Protein AF-A0A7V9NCU9-F1 (afdb_monomer_lite)

Sequence (163 aa):
MKSGAILLTGTQPPVLFGVAPLFFAAGVIGLRERLSKRGGVLGLAGLLLAILGAVATVGSLITTGGGTETTSEEDFSPLIFVGFFATLIALLLVGLPIWRGEALRPNWHMLPVGLTISFIPLMIAGGLLESIHERLLEIPLLILGVGWVLLGYAIAERETGLP

Secondary structure (DSSP, 8-state):
-HHHHHHHH----SSHHHHHHHHHHHHHHHHHHHH-TT-HHHHHHHHHHHHHHHHHHHHHHHHHHSS-----TT---HHHHHHHHHHHHHHHHHHHHHHHTT-S-TTTTTHHHHHHHHHHHHHHHHHHHHTT-GGGGHHHHHHHHHHHHHHHHHHHHHHHT--

Structure (mmCIF, N/CA/C/O backbone):
data_AF-A0A7V9NCU9-F1
#
_entry.id   AF-A0A7V9NCU9-F1
#
loop_
_atom_site.group_PDB
_atom_site.id
_atom_site.type_symbol
_atom_site.label_atom_id
_atom_site.label_alt_id
_atom_site.label_comp_id
_atom_site.label_asym_id
_atom_site.label_entity_id
_atom_site.label_seq_id
_atom_site.pdbx_PDB_ins_code
_atom_site.Cartn_x
_atom_site.Cartn_y
_atom_site.Cartn_z
_atom_site.occupancy
_atom_site.B_iso_or_equiv
_atom_site.auth_seq_id
_atom_site.auth_comp_id
_atom_site.auth_asym_id
_atom_site.auth_atom_id
_atom_site.pdbx_PDB_model_num
ATOM 1 N N . MET A 1 1 ? -4.612 -5.074 -14.914 1.00 59.78 1 MET A N 1
ATOM 2 C CA . MET A 1 1 ? -3.299 -5.508 -14.385 1.00 59.78 1 MET A CA 1
ATOM 3 C C . MET A 1 1 ? -2.258 -5.402 -15.487 1.00 59.78 1 MET A C 1
ATOM 5 O O . MET A 1 1 ? -2.310 -6.194 -16.419 1.00 59.78 1 MET A O 1
ATOM 9 N N . LYS A 1 2 ? -1.355 -4.416 -15.410 1.00 63.75 2 LYS A N 1
ATOM 10 C CA . LYS A 1 2 ? -0.289 -4.201 -16.408 1.00 63.75 2 LYS A CA 1
ATOM 11 C C . LYS A 1 2 ? 0.636 -5.416 -16.533 1.00 63.75 2 LYS A C 1
ATOM 13 O O . LYS A 1 2 ? 0.876 -5.866 -17.643 1.00 63.75 2 LYS A O 1
ATOM 18 N N . SER A 1 3 ? 1.052 -5.993 -15.409 1.00 58.56 3 SER A N 1
ATOM 19 C CA . SER A 1 3 ? 1.930 -7.167 -15.365 1.00 58.56 3 SER A CA 1
ATOM 20 C C . 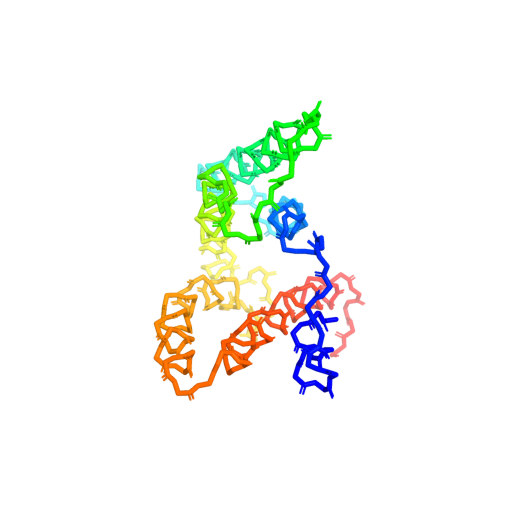SER A 1 3 ? 1.381 -8.369 -16.131 1.00 58.56 3 SER A C 1
ATOM 22 O O . SER A 1 3 ? 2.111 -9.024 -16.862 1.00 58.56 3 SER A O 1
ATOM 24 N N . GLY A 1 4 ? 0.064 -8.601 -16.078 1.00 62.00 4 GLY A N 1
ATOM 25 C CA . GLY A 1 4 ? -0.583 -9.636 -16.892 1.00 62.00 4 GLY A CA 1
ATOM 26 C C . GLY A 1 4 ? -0.508 -9.340 -18.392 1.00 62.00 4 GLY A C 1
ATOM 27 O O . GLY A 1 4 ? -0.243 -10.238 -19.182 1.00 62.00 4 GLY A O 1
ATOM 28 N N . ALA A 1 5 ? -0.675 -8.076 -18.792 1.00 61.44 5 ALA A N 1
ATOM 29 C CA . ALA A 1 5 ? -0.522 -7.681 -20.189 1.00 61.44 5 ALA A CA 1
ATOM 30 C C . ALA A 1 5 ? 0.928 -7.842 -20.666 1.00 61.44 5 ALA A C 1
ATOM 32 O O . ALA A 1 5 ? 1.132 -8.328 -21.770 1.00 61.44 5 ALA A O 1
ATOM 33 N N . ILE A 1 6 ? 1.929 -7.517 -19.846 1.00 65.69 6 ILE A N 1
ATOM 34 C CA . ILE A 1 6 ? 3.349 -7.683 -20.199 1.00 65.69 6 ILE A CA 1
ATOM 35 C C . ILE A 1 6 ? 3.717 -9.164 -20.313 1.00 65.69 6 ILE A C 1
ATOM 37 O O . ILE A 1 6 ? 4.362 -9.557 -21.282 1.00 65.69 6 ILE A O 1
ATOM 41 N N . LEU A 1 7 ? 3.244 -10.001 -19.387 1.00 69.31 7 LEU A N 1
ATOM 42 C CA . LEU A 1 7 ? 3.444 -11.450 -19.455 1.00 69.31 7 LEU A CA 1
ATOM 43 C C . LEU A 1 7 ? 2.849 -12.051 -20.739 1.00 69.31 7 LEU A C 1
ATOM 45 O O . LEU A 1 7 ? 3.464 -12.927 -21.342 1.00 69.31 7 LEU A O 1
ATOM 49 N N . LEU A 1 8 ? 1.684 -11.559 -21.176 1.00 70.69 8 LEU A N 1
ATOM 50 C CA . LEU A 1 8 ? 0.974 -12.069 -22.355 1.00 70.69 8 LEU A CA 1
ATOM 51 C C . LEU A 1 8 ? 1.477 -11.492 -23.685 1.00 70.69 8 LEU A C 1
ATOM 53 O O . LEU A 1 8 ? 1.551 -12.211 -24.676 1.00 70.69 8 LEU A O 1
ATOM 57 N N . THR A 1 9 ? 1.786 -10.197 -23.729 1.00 72.12 9 THR A N 1
ATOM 58 C CA . THR A 1 9 ? 2.069 -9.462 -24.978 1.00 72.12 9 THR A CA 1
ATOM 59 C C . THR A 1 9 ? 3.547 -9.157 -25.167 1.00 72.12 9 THR A C 1
ATOM 61 O O . THR A 1 9 ? 3.992 -8.942 -26.290 1.00 72.12 9 THR A O 1
ATOM 64 N N . GLY A 1 10 ? 4.324 -9.131 -24.083 1.00 63.75 10 GLY A N 1
ATOM 65 C CA . GLY A 1 10 ? 5.726 -8.742 -24.118 1.00 63.75 10 GLY A CA 1
ATOM 66 C C . GLY A 1 10 ? 5.998 -7.257 -24.292 1.00 63.75 10 GLY A C 1
ATOM 67 O O . GLY A 1 10 ? 7.160 -6.869 -24.293 1.00 63.75 10 GLY A O 1
ATOM 68 N N . THR A 1 11 ? 4.960 -6.439 -24.451 1.00 69.62 11 THR A N 1
ATOM 69 C CA . THR A 1 11 ? 5.088 -4.992 -24.628 1.00 69.62 11 THR A CA 1
ATOM 70 C C . THR A 1 11 ? 4.874 -4.279 -23.303 1.00 69.62 11 THR A C 1
ATOM 72 O O . THR A 1 11 ? 3.883 -4.546 -22.620 1.00 69.62 11 THR A O 1
ATOM 75 N N . GLN A 1 12 ? 5.775 -3.362 -22.947 1.00 58.88 12 GLN A N 1
ATOM 76 C CA . GLN A 1 12 ? 5.719 -2.598 -21.705 1.00 58.88 12 GLN A CA 1
ATOM 77 C C . GLN A 1 12 ? 4.942 -1.287 -21.930 1.00 58.88 12 GLN A C 1
ATOM 79 O O . GLN A 1 12 ? 5.429 -0.395 -22.615 1.00 58.88 12 GLN A O 1
ATOM 84 N N . PRO A 1 13 ? 3.713 -1.122 -21.400 1.00 58.19 13 PRO A N 1
ATOM 85 C CA . PRO A 1 13 ? 2.984 0.128 -21.586 1.00 58.19 13 PRO A CA 1
ATOM 86 C C . PRO A 1 13 ? 3.645 1.269 -20.785 1.00 58.19 13 PRO A C 1
ATOM 88 O O . PRO A 1 13 ? 3.849 1.108 -19.573 1.00 58.19 13 PRO A O 1
ATOM 91 N N . PRO A 1 14 ? 3.920 2.430 -21.404 1.00 54.94 14 PRO A N 1
ATOM 92 C CA . PRO A 1 14 ? 4.948 3.362 -20.924 1.00 54.94 14 PRO A CA 1
ATOM 93 C C . PR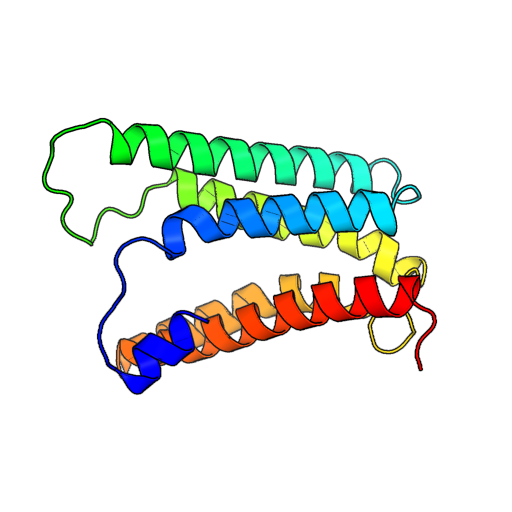O A 1 14 ? 4.639 4.138 -19.628 1.00 54.94 14 PRO A C 1
ATOM 95 O O . PRO A 1 14 ? 5.545 4.720 -19.054 1.00 54.94 14 PRO A O 1
ATOM 98 N N . VAL A 1 15 ? 3.404 4.150 -19.098 1.00 56.91 15 VAL A N 1
ATOM 99 C CA . VAL A 1 15 ? 3.025 5.195 -18.103 1.00 56.91 15 VAL A CA 1
ATOM 100 C C . VAL A 1 15 ? 2.458 4.675 -16.771 1.00 56.91 15 VAL A C 1
ATOM 102 O O . VAL A 1 15 ? 2.442 5.378 -15.765 1.00 56.91 15 VAL A O 1
ATOM 105 N N . LEU A 1 16 ? 2.010 3.420 -16.696 1.00 58.16 16 LEU A N 1
ATOM 106 C CA . LEU A 1 16 ? 1.199 2.976 -15.547 1.00 58.16 16 LEU A CA 1
ATOM 107 C C . LEU A 1 16 ? 1.976 2.780 -14.227 1.00 58.16 16 LEU A C 1
ATOM 109 O O . LEU A 1 16 ? 1.343 2.759 -13.175 1.00 58.16 16 LEU A O 1
ATOM 113 N N . PHE A 1 17 ? 3.310 2.643 -14.246 1.00 64.19 17 PHE A N 1
ATOM 114 C CA . PHE A 1 17 ? 4.084 2.478 -13.000 1.00 64.19 17 PHE A CA 1
ATOM 115 C C . PHE A 1 17 ? 4.232 3.788 -12.221 1.00 64.19 17 PHE A C 1
ATOM 117 O O . PHE A 1 17 ? 4.137 3.768 -10.997 1.00 64.19 17 PHE A O 1
ATOM 124 N N . GLY A 1 18 ? 4.379 4.922 -12.913 1.00 68.00 18 GLY A N 1
ATOM 125 C CA . GLY A 1 18 ? 4.580 6.222 -12.264 1.00 68.00 18 GLY A CA 1
ATOM 126 C C . GLY A 1 18 ? 3.374 6.694 -11.449 1.00 68.00 18 GLY A C 1
ATOM 127 O O . GLY A 1 18 ? 3.536 7.383 -10.450 1.00 68.00 18 GLY A O 1
ATOM 128 N N . VAL A 1 19 ? 2.161 6.280 -11.825 1.00 77.88 19 VAL A N 1
ATOM 129 C CA . VAL A 1 19 ? 0.920 6.674 -11.133 1.00 77.88 19 VAL A CA 1
ATOM 130 C C . VAL A 1 19 ? 0.452 5.665 -10.082 1.00 77.88 19 VAL A C 1
ATOM 132 O O . VAL A 1 19 ? -0.415 5.986 -9.276 1.00 77.88 19 VAL A O 1
ATOM 135 N N . ALA A 1 20 ? 1.004 4.449 -10.045 1.00 80.56 20 ALA A N 1
ATOM 136 C CA . ALA A 1 20 ? 0.571 3.418 -9.098 1.00 80.56 20 ALA A CA 1
ATOM 137 C C . ALA A 1 20 ? 0.668 3.850 -7.615 1.00 80.56 20 ALA A C 1
ATOM 139 O O . ALA A 1 20 ? -0.301 3.625 -6.882 1.00 80.56 20 ALA A O 1
ATOM 140 N N . PRO A 1 21 ? 1.742 4.533 -7.158 1.00 83.38 21 PRO A N 1
ATOM 141 C CA . PRO A 1 21 ? 1.839 4.976 -5.767 1.00 83.38 21 PRO A CA 1
ATOM 142 C C . PRO A 1 21 ? 0.723 5.944 -5.352 1.00 83.38 21 PRO A C 1
ATOM 144 O O . PRO A 1 21 ? 0.279 5.899 -4.209 1.00 83.38 21 PRO A O 1
ATOM 147 N N . LEU A 1 22 ? 0.210 6.766 -6.277 1.00 85.44 22 LEU A N 1
ATOM 148 C CA . LEU A 1 22 ? -0.928 7.660 -6.026 1.00 85.44 22 LEU A CA 1
ATOM 149 C C . LEU A 1 22 ? -2.194 6.874 -5.673 1.00 85.44 22 LEU A C 1
ATOM 151 O O . LEU A 1 22 ? -2.875 7.191 -4.697 1.00 85.44 22 LEU A O 1
ATOM 155 N N . PHE A 1 23 ? -2.493 5.825 -6.442 1.00 86.31 23 PHE A N 1
ATOM 156 C CA . PHE A 1 23 ? -3.649 4.967 -6.182 1.00 86.31 23 PHE A CA 1
ATOM 157 C C . PHE A 1 23 ? -3.483 4.162 -4.893 1.00 86.31 23 PHE A C 1
ATOM 159 O O . PHE A 1 23 ? -4.436 4.036 -4.126 1.00 86.31 23 PHE A O 1
ATOM 166 N N . PHE A 1 24 ? -2.277 3.664 -4.615 1.00 86.75 24 PHE A N 1
ATOM 167 C CA . PHE A 1 24 ? -1.989 2.981 -3.356 1.00 86.75 24 PHE A CA 1
ATOM 168 C C . PHE A 1 24 ? -2.147 3.923 -2.156 1.00 86.75 24 PHE A C 1
ATOM 170 O O . PHE A 1 24 ? -2.800 3.557 -1.179 1.00 86.75 24 PHE A O 1
ATOM 177 N N . ALA A 1 25 ? -1.643 5.156 -2.244 1.00 88.06 25 ALA A N 1
ATOM 178 C CA . ALA A 1 25 ? -1.802 6.167 -1.204 1.00 88.06 25 ALA A CA 1
ATOM 179 C C . ALA A 1 25 ? -3.282 6.489 -0.961 1.00 88.06 25 ALA A C 1
ATOM 181 O O . ALA A 1 25 ? -3.737 6.467 0.184 1.00 88.06 25 ALA A O 1
ATOM 182 N N . ALA A 1 26 ? -4.061 6.699 -2.026 1.00 88.62 26 ALA A N 1
ATOM 183 C CA . ALA A 1 26 ? -5.507 6.893 -1.931 1.00 88.62 26 ALA A CA 1
ATOM 184 C C . ALA A 1 26 ? -6.209 5.691 -1.272 1.00 88.62 26 ALA A C 1
ATOM 186 O O . ALA A 1 26 ? -7.071 5.872 -0.408 1.00 88.62 26 ALA A O 1
ATOM 187 N N . GLY A 1 27 ? -5.796 4.467 -1.616 1.00 86.00 27 GLY A N 1
ATOM 188 C CA . GLY A 1 27 ? -6.274 3.236 -0.991 1.00 86.00 27 GLY A CA 1
ATOM 189 C C . GLY A 1 27 ? -6.008 3.192 0.516 1.00 86.00 27 GLY A C 1
ATOM 190 O O . GLY A 1 27 ? -6.916 2.887 1.287 1.00 86.00 27 GLY A O 1
ATOM 191 N N . VAL A 1 28 ? -4.802 3.562 0.960 1.00 88.00 28 VAL A N 1
ATOM 192 C CA . VAL A 1 28 ? -4.438 3.617 2.390 1.00 88.00 28 VAL A CA 1
ATOM 193 C C . VAL A 1 28 ? -5.229 4.693 3.141 1.00 88.00 28 VAL A C 1
ATOM 195 O O . VAL A 1 28 ? -5.690 4.452 4.261 1.00 88.00 28 VAL A O 1
ATOM 198 N N . ILE A 1 29 ? -5.437 5.862 2.529 1.00 88.69 29 ILE A N 1
ATOM 199 C CA . ILE A 1 29 ? -6.273 6.932 3.096 1.00 88.69 29 ILE A CA 1
ATOM 200 C C . ILE A 1 29 ? -7.709 6.424 3.291 1.00 88.69 29 ILE A C 1
ATOM 202 O O . ILE A 1 29 ? -8.266 6.542 4.386 1.00 88.69 29 ILE A O 1
ATOM 206 N N . GLY A 1 30 ? -8.287 5.795 2.262 1.00 85.75 30 GLY A N 1
ATOM 207 C CA . GLY A 1 30 ? -9.625 5.203 2.327 1.00 85.75 30 GLY A CA 1
ATOM 208 C C . GLY A 1 30 ? -9.733 4.099 3.381 1.00 85.75 30 GLY A C 1
ATOM 209 O O . GLY A 1 30 ? -10.689 4.075 4.158 1.00 85.75 30 GLY A O 1
ATOM 210 N N . LEU A 1 31 ? -8.721 3.231 3.468 1.00 85.81 31 LEU A N 1
ATOM 211 C CA . LEU A 1 31 ? -8.621 2.171 4.471 1.00 85.81 31 LEU A CA 1
ATOM 212 C C . LEU A 1 31 ? -8.668 2.741 5.897 1.00 85.81 31 LEU A C 1
ATOM 214 O O . LEU A 1 31 ? -9.419 2.248 6.742 1.00 85.81 31 LEU A O 1
ATOM 218 N N . ARG A 1 32 ? -7.908 3.809 6.168 1.00 86.38 32 ARG A N 1
ATOM 219 C CA . ARG A 1 32 ? -7.909 4.476 7.476 1.00 86.38 32 ARG A CA 1
ATOM 220 C C . ARG A 1 32 ? -9.278 5.053 7.814 1.00 86.38 32 ARG A C 1
ATOM 222 O O . ARG A 1 32 ? -9.774 4.809 8.914 1.00 86.38 32 ARG A O 1
ATOM 229 N N . GLU A 1 33 ? -9.871 5.810 6.893 1.00 84.94 33 GLU A N 1
ATOM 230 C CA . GLU A 1 33 ? -11.164 6.462 7.123 1.00 84.94 33 GLU A CA 1
ATOM 231 C C . GLU A 1 33 ? -12.285 5.451 7.375 1.00 84.94 33 GLU A C 1
ATOM 233 O O . GLU A 1 33 ? -13.154 5.695 8.213 1.00 84.94 33 GLU A O 1
ATOM 238 N N . ARG A 1 34 ? -12.246 4.295 6.706 1.00 81.19 34 ARG A N 1
ATOM 239 C CA . ARG A 1 34 ? -13.296 3.274 6.809 1.00 81.19 34 ARG A CA 1
ATOM 240 C C . ARG A 1 34 ? -13.117 2.330 7.996 1.00 81.19 34 ARG A C 1
ATOM 242 O O . ARG A 1 34 ? -14.106 1.932 8.612 1.00 81.19 34 ARG A O 1
ATOM 249 N N . LEU A 1 35 ? -11.878 1.954 8.325 1.00 73.31 35 LEU A N 1
ATOM 250 C CA . LEU A 1 35 ? -11.612 0.837 9.243 1.00 73.31 35 LEU A CA 1
ATOM 251 C C . LEU A 1 35 ? -10.823 1.211 10.497 1.00 73.31 35 LEU A C 1
ATOM 253 O O . LEU A 1 35 ? -10.879 0.487 11.487 1.00 73.31 35 LEU A O 1
ATOM 257 N N . SER A 1 36 ? -10.082 2.320 10.477 1.00 65.31 36 SER A N 1
ATOM 258 C CA . SER A 1 36 ? -9.015 2.569 11.454 1.00 65.31 36 SER A CA 1
ATOM 259 C C . SER A 1 36 ? -9.042 3.977 12.053 1.00 65.31 36 SER A C 1
ATOM 261 O O . SER A 1 36 ? -8.018 4.486 12.508 1.00 65.31 36 SER A O 1
ATOM 263 N N . LYS A 1 37 ? -10.220 4.614 12.176 1.00 67.19 37 LYS A N 1
ATOM 264 C CA . LYS A 1 37 ? -10.345 5.857 12.977 1.00 67.19 37 LYS A CA 1
ATOM 265 C C . LYS A 1 37 ? -9.893 5.668 14.435 1.00 67.19 37 LYS A C 1
ATOM 267 O O . LYS A 1 37 ? -9.534 6.631 15.101 1.00 67.19 37 LYS A O 1
ATOM 272 N N . ARG A 1 38 ? -9.856 4.416 14.910 1.00 66.19 38 ARG A N 1
ATOM 273 C CA . ARG A 1 38 ? -9.368 4.002 16.237 1.00 66.19 38 ARG A CA 1
ATOM 274 C C . ARG A 1 38 ? -7.845 3.817 16.324 1.00 66.19 38 ARG A C 1
ATOM 276 O O . ARG A 1 38 ? -7.342 3.557 17.409 1.00 66.19 38 ARG A O 1
ATOM 283 N N . GLY A 1 39 ? -7.100 3.966 15.225 1.00 67.12 39 GLY A N 1
ATOM 284 C CA . GLY A 1 39 ? -5.650 3.736 15.175 1.00 67.12 39 GLY A CA 1
ATOM 285 C C . GLY A 1 39 ? -4.781 4.771 15.902 1.00 67.12 39 GLY A C 1
ATOM 286 O O . GLY A 1 39 ? -3.557 4.637 15.898 1.00 67.12 39 GLY A O 1
ATOM 287 N N . GLY A 1 40 ? -5.379 5.805 16.506 1.00 82.50 40 GLY A N 1
ATOM 288 C CA . GLY A 1 40 ? -4.672 6.825 17.283 1.00 82.50 40 GLY A CA 1
ATOM 289 C C . GLY A 1 40 ? -3.507 7.460 16.516 1.00 82.50 40 GLY A C 1
ATOM 290 O O . GLY A 1 40 ? -3.633 7.810 15.340 1.00 82.50 40 GLY A O 1
ATOM 291 N N . VAL A 1 41 ? -2.355 7.577 17.182 1.00 88.06 41 VAL A N 1
ATOM 292 C CA . VAL A 1 41 ? -1.133 8.181 16.621 1.00 88.06 41 VAL A CA 1
ATOM 293 C C . VAL A 1 41 ? -0.590 7.391 15.424 1.00 88.06 41 VAL A C 1
ATOM 295 O O . VAL A 1 41 ? -0.171 7.998 14.444 1.00 88.06 41 VAL A O 1
ATOM 298 N N . LEU A 1 42 ? -0.654 6.053 15.453 1.00 86.94 42 LEU A N 1
ATOM 299 C CA . LEU A 1 42 ? -0.191 5.192 14.351 1.00 86.94 42 LEU A CA 1
ATOM 300 C C . LEU A 1 42 ? -1.007 5.429 13.077 1.00 86.94 42 LEU A C 1
ATOM 302 O O . LEU A 1 42 ? -0.446 5.626 12.001 1.00 86.94 42 LEU A O 1
ATOM 306 N N . GLY A 1 43 ? -2.335 5.489 13.210 1.00 85.38 43 GLY A N 1
ATOM 307 C CA . GLY A 1 43 ? -3.221 5.799 12.090 1.00 85.38 43 GLY A CA 1
ATOM 308 C C . GLY A 1 43 ? -3.003 7.211 11.538 1.00 85.38 43 GLY A C 1
ATOM 309 O O . GLY A 1 43 ? -3.121 7.420 10.334 1.00 85.38 43 GLY A O 1
ATOM 310 N N . LEU A 1 44 ? -2.678 8.192 12.388 1.00 89.44 44 LEU A N 1
ATOM 311 C CA . LEU A 1 44 ? -2.343 9.550 11.946 1.00 89.44 44 LEU A CA 1
ATOM 312 C C . LEU A 1 44 ? -0.999 9.592 11.202 1.00 89.44 44 LEU A C 1
ATOM 314 O O . LEU A 1 44 ? -0.924 10.168 10.122 1.00 89.44 44 LEU A O 1
ATOM 318 N N . ALA A 1 45 ? 0.037 8.950 11.742 1.00 91.75 45 ALA A N 1
ATOM 319 C CA . ALA A 1 45 ? 1.345 8.859 11.097 1.00 91.75 45 ALA A CA 1
ATOM 320 C C . ALA A 1 45 ? 1.245 8.171 9.727 1.00 91.75 45 ALA A C 1
ATOM 322 O O . ALA A 1 45 ? 1.796 8.665 8.745 1.00 91.75 45 ALA A O 1
ATOM 323 N N . GLY A 1 46 ? 0.466 7.088 9.635 1.00 90.12 46 GLY A N 1
ATOM 324 C CA . GLY A 1 46 ? 0.187 6.429 8.363 1.00 90.12 46 GLY A CA 1
ATOM 325 C C . GLY A 1 46 ? -0.539 7.334 7.364 1.00 90.12 46 GLY A C 1
ATOM 326 O O . GLY A 1 46 ? -0.166 7.364 6.197 1.00 90.12 46 GLY A O 1
ATOM 327 N N . LEU A 1 47 ? -1.511 8.143 7.806 1.00 91.62 47 LEU A N 1
ATOM 328 C CA . LEU A 1 47 ? -2.166 9.125 6.932 1.00 91.62 47 LEU A CA 1
ATOM 329 C C . LEU A 1 47 ? -1.171 10.136 6.357 1.00 91.62 47 LEU A C 1
ATOM 331 O O . LEU A 1 47 ? -1.170 10.382 5.154 1.00 91.62 47 LEU A O 1
ATOM 335 N N . LEU A 1 48 ? -0.337 10.721 7.219 1.00 93.75 48 LEU A N 1
ATOM 336 C CA . LEU A 1 48 ? 0.647 11.722 6.810 1.00 93.75 48 LEU A CA 1
ATOM 337 C C . LEU A 1 48 ? 1.643 11.139 5.806 1.00 93.75 48 LEU A C 1
ATOM 339 O O . LEU A 1 48 ? 1.964 11.797 4.821 1.00 93.75 48 LEU A O 1
ATOM 343 N N . LEU A 1 49 ? 2.074 9.893 6.009 1.00 93.31 49 LEU A N 1
ATOM 344 C CA . LEU A 1 49 ? 2.947 9.197 5.066 1.00 93.31 49 LEU A CA 1
ATOM 345 C C . LEU A 1 49 ? 2.254 8.872 3.740 1.00 93.31 49 LEU A C 1
ATOM 347 O O . LEU A 1 49 ? 2.883 9.010 2.697 1.00 93.31 49 LEU A O 1
ATOM 351 N N . ALA A 1 50 ? 0.971 8.503 3.743 1.00 91.44 50 ALA A N 1
ATOM 352 C CA . ALA A 1 50 ? 0.223 8.310 2.501 1.00 91.44 50 ALA A CA 1
ATOM 353 C C . ALA A 1 50 ? 0.108 9.626 1.712 1.00 91.44 50 ALA A C 1
ATOM 355 O O . ALA A 1 50 ? 0.338 9.644 0.505 1.00 91.44 50 ALA A O 1
ATOM 356 N N . ILE A 1 51 ? -0.176 10.744 2.392 1.00 92.56 51 ILE A N 1
ATOM 357 C CA . ILE A 1 51 ? -0.208 12.077 1.770 1.00 92.56 51 ILE A CA 1
ATOM 358 C C . ILE A 1 51 ? 1.173 12.443 1.224 1.00 92.56 51 ILE A C 1
ATOM 360 O O . ILE A 1 51 ? 1.280 12.857 0.073 1.00 92.56 51 ILE A O 1
ATOM 364 N N . LEU A 1 52 ? 2.232 12.255 2.014 1.00 92.69 52 LEU A N 1
ATOM 365 C CA . LEU A 1 52 ? 3.605 12.502 1.580 1.00 92.69 52 LEU A CA 1
ATOM 366 C C . LEU A 1 52 ? 3.952 11.667 0.345 1.00 92.69 52 LEU A C 1
ATOM 368 O O . LEU A 1 52 ? 4.535 12.189 -0.602 1.00 92.69 52 LEU A O 1
ATOM 372 N N . GLY A 1 53 ? 3.553 10.394 0.329 1.00 89.50 53 GLY A N 1
ATOM 373 C CA . GLY A 1 53 ? 3.781 9.508 -0.802 1.00 89.50 53 GLY A CA 1
ATOM 374 C C . GLY A 1 53 ? 3.052 9.974 -2.063 1.00 89.50 53 GLY A C 1
ATOM 375 O O . GLY A 1 53 ? 3.648 10.014 -3.141 1.00 89.50 53 GLY A O 1
ATOM 376 N N . ALA A 1 54 ? 1.801 10.420 -1.928 1.00 89.69 54 ALA A N 1
ATOM 377 C CA . ALA A 1 54 ? 1.048 11.012 -3.028 1.00 89.69 54 ALA A CA 1
ATOM 378 C C . ALA A 1 54 ? 1.709 12.303 -3.546 1.00 89.69 54 ALA A C 1
ATOM 380 O O . ALA A 1 54 ? 1.891 12.447 -4.752 1.00 89.69 54 ALA A O 1
ATOM 381 N N . VAL A 1 55 ? 2.128 13.206 -2.652 1.00 91.19 55 VAL A N 1
ATOM 382 C CA . VAL A 1 55 ? 2.805 14.466 -3.011 1.00 91.19 55 VAL A CA 1
ATOM 383 C C . VAL A 1 55 ? 4.132 14.201 -3.719 1.00 91.19 55 VAL A C 1
ATOM 385 O O . VAL A 1 55 ? 4.389 14.810 -4.753 1.00 91.19 55 VAL A O 1
ATOM 388 N N . ALA A 1 56 ? 4.951 13.272 -3.219 1.00 87.50 56 ALA A N 1
ATOM 389 C CA . ALA A 1 56 ? 6.207 12.886 -3.861 1.00 87.50 56 ALA A CA 1
ATOM 390 C C . ALA A 1 56 ? 5.971 12.338 -5.277 1.00 87.50 56 ALA A C 1
ATOM 392 O O . ALA A 1 56 ? 6.671 12.708 -6.217 1.00 87.50 56 ALA A O 1
ATOM 393 N N . THR A 1 57 ? 4.932 11.519 -5.444 1.00 85.12 57 THR A N 1
ATOM 394 C CA . THR A 1 57 ? 4.561 10.943 -6.743 1.00 85.12 57 THR A CA 1
ATOM 395 C C . THR A 1 57 ? 4.090 12.015 -7.725 1.00 85.12 57 THR A C 1
ATOM 397 O O . THR A 1 57 ? 4.556 12.055 -8.859 1.00 85.12 57 THR A O 1
ATOM 400 N N . VAL A 1 58 ? 3.220 12.934 -7.292 1.00 86.75 58 VAL A N 1
ATOM 401 C CA . VAL A 1 58 ? 2.780 14.074 -8.116 1.00 86.75 58 VAL A CA 1
ATOM 402 C C . VAL A 1 58 ? 3.959 14.975 -8.473 1.00 86.75 58 VAL A C 1
ATOM 404 O O . VAL A 1 58 ? 4.102 15.355 -9.630 1.00 86.75 58 VAL A O 1
ATOM 407 N N . GLY A 1 59 ? 4.828 15.276 -7.505 1.00 84.44 59 GLY A N 1
ATOM 408 C CA . GLY A 1 59 ? 6.046 16.048 -7.731 1.00 84.44 59 GLY A CA 1
ATOM 409 C C . GLY A 1 59 ? 6.926 15.404 -8.798 1.00 84.44 59 GLY A C 1
ATOM 410 O O . GLY A 1 59 ? 7.331 16.084 -9.736 1.00 84.44 59 GLY A O 1
ATOM 411 N N . SER A 1 60 ? 7.124 14.084 -8.722 1.00 83.25 60 SER A N 1
ATOM 412 C CA . SER A 1 60 ? 7.847 13.331 -9.747 1.00 83.25 60 SER A CA 1
ATOM 413 C C . SER A 1 60 ? 7.215 13.499 -11.130 1.00 83.25 60 SER A C 1
ATOM 415 O O . SER A 1 60 ? 7.913 13.899 -12.060 1.00 83.25 60 SER A O 1
ATOM 417 N N . LEU A 1 61 ? 5.898 13.291 -11.255 1.00 80.25 61 LEU A N 1
ATOM 418 C CA . LEU A 1 61 ? 5.166 13.420 -12.523 1.00 80.25 61 LEU A CA 1
ATOM 419 C C . LEU A 1 61 ? 5.250 14.832 -13.116 1.00 80.25 61 LEU A C 1
ATOM 421 O O . LEU A 1 61 ? 5.353 14.977 -14.328 1.00 80.25 61 LEU A O 1
ATOM 425 N N . ILE A 1 62 ? 5.237 15.874 -12.282 1.00 81.94 62 ILE A N 1
ATOM 426 C CA . ILE A 1 62 ? 5.400 17.263 -12.736 1.00 81.94 62 ILE A CA 1
ATOM 427 C C . ILE A 1 62 ? 6.829 17.492 -13.240 1.00 81.94 62 ILE A C 1
ATOM 429 O O . ILE A 1 62 ? 7.019 18.077 -14.304 1.00 81.94 62 ILE A O 1
ATOM 433 N N . THR A 1 63 ? 7.834 17.010 -12.502 1.00 75.38 63 THR A N 1
ATOM 434 C CA . THR A 1 63 ? 9.249 17.195 -12.869 1.00 75.38 63 THR A CA 1
ATOM 435 C C . THR A 1 63 ? 9.669 16.395 -14.100 1.00 75.38 63 THR A C 1
ATOM 437 O O . THR A 1 63 ? 10.503 16.868 -14.861 1.00 75.38 63 THR A O 1
ATOM 440 N N . THR A 1 64 ? 9.077 15.218 -14.323 1.00 69.12 64 THR A N 1
ATOM 441 C CA . THR A 1 64 ? 9.376 14.351 -15.478 1.00 69.12 64 THR A CA 1
ATOM 442 C C . THR A 1 64 ? 8.450 14.596 -16.670 1.00 69.12 64 THR A C 1
ATOM 444 O O . THR A 1 64 ? 8.851 14.365 -17.802 1.00 69.12 64 THR A O 1
ATOM 447 N N . GLY A 1 65 ? 7.228 15.095 -16.453 1.00 57.88 65 GLY A N 1
ATOM 448 C CA . GLY A 1 65 ? 6.259 15.390 -17.516 1.00 57.88 65 GLY A CA 1
ATOM 449 C C . GLY A 1 65 ? 6.298 16.825 -18.059 1.00 57.88 65 GLY A C 1
ATOM 450 O O . GLY A 1 65 ? 5.669 17.098 -19.078 1.00 57.88 65 GLY A O 1
ATOM 451 N N . GLY A 1 66 ? 6.997 17.751 -17.390 1.00 48.03 66 GLY A N 1
ATOM 452 C CA . GLY A 1 66 ? 7.041 19.176 -17.749 1.00 48.03 66 GLY A CA 1
ATOM 453 C C . GLY A 1 66 ? 8.227 19.618 -18.616 1.00 48.03 66 GLY A C 1
ATOM 454 O O . GLY A 1 66 ? 8.254 20.772 -19.037 1.00 48.03 66 GLY A O 1
ATOM 455 N N . GLY A 1 67 ? 9.203 18.743 -18.876 1.00 43.25 67 GLY A N 1
ATOM 456 C CA . GLY A 1 67 ? 10.449 19.080 -19.568 1.00 43.25 67 GLY A CA 1
ATOM 457 C C . GLY A 1 67 ? 10.658 18.246 -20.826 1.00 43.25 67 GLY A C 1
ATOM 458 O O . GLY A 1 67 ? 10.659 17.023 -20.780 1.00 43.25 67 GLY A O 1
ATOM 459 N N . THR A 1 68 ? 10.843 18.931 -21.949 1.00 45.12 68 THR A N 1
ATOM 460 C CA . THR A 1 68 ? 11.281 18.430 -23.256 1.00 45.12 68 THR A CA 1
ATOM 461 C C . THR A 1 68 ? 12.687 17.829 -23.211 1.00 45.12 68 THR A C 1
ATOM 463 O O . THR A 1 68 ? 13.607 18.378 -23.810 1.00 45.12 68 THR A O 1
ATOM 466 N N . GLU A 1 69 ? 12.871 16.703 -22.537 1.00 43.75 69 GLU A N 1
ATOM 467 C CA . GLU A 1 69 ? 14.040 15.858 -22.747 1.00 43.75 69 GLU A CA 1
ATOM 468 C C . GLU A 1 69 ? 13.576 14.419 -22.909 1.00 43.75 69 GLU A C 1
ATOM 470 O O . GLU A 1 69 ? 12.759 13.907 -22.149 1.00 43.75 69 GLU A O 1
ATOM 475 N N . THR A 1 70 ? 14.055 13.811 -23.988 1.00 42.69 70 THR A N 1
ATOM 476 C CA . THR A 1 70 ? 13.990 12.387 -24.287 1.00 42.69 70 THR A CA 1
ATOM 477 C C . THR A 1 70 ? 14.488 11.606 -23.079 1.00 42.69 70 THR A C 1
ATOM 479 O O . THR A 1 70 ? 15.685 11.368 -22.943 1.00 42.69 70 THR A O 1
ATOM 482 N N . THR A 1 71 ? 13.575 11.242 -22.184 1.00 43.72 71 THR A N 1
ATOM 483 C CA . THR A 1 71 ? 13.856 10.334 -21.087 1.00 43.72 71 THR A CA 1
ATOM 484 C C . THR A 1 71 ? 14.066 8.961 -21.700 1.00 43.72 71 THR A C 1
ATOM 486 O O . THR A 1 71 ? 13.129 8.290 -22.132 1.00 43.72 71 THR A O 1
ATOM 489 N N . SER A 1 72 ? 15.331 8.560 -21.793 1.00 42.53 72 SER A N 1
ATOM 490 C CA . SER A 1 72 ? 15.688 7.149 -21.848 1.00 42.53 72 SER A CA 1
ATOM 491 C C . SER A 1 72 ? 14.858 6.426 -20.783 1.00 42.53 72 SER A C 1
ATOM 493 O O . SER A 1 72 ? 14.743 6.922 -19.661 1.00 42.53 72 SER A O 1
ATOM 495 N N . GLU A 1 73 ? 14.262 5.282 -21.120 1.00 49.53 73 GLU A N 1
ATOM 496 C CA . GLU A 1 73 ? 13.357 4.508 -20.247 1.00 49.53 73 GLU A CA 1
ATOM 497 C C . GLU A 1 73 ? 13.989 4.066 -18.900 1.00 49.53 73 GLU A C 1
ATOM 499 O O . GLU A 1 73 ? 13.328 3.430 -18.081 1.00 49.53 73 GLU A O 1
ATOM 504 N N . GLU A 1 74 ? 15.246 4.434 -18.641 1.00 49.28 74 GLU A N 1
ATOM 505 C CA . GLU A 1 74 ? 16.070 4.041 -17.498 1.00 49.28 74 GLU A CA 1
ATOM 506 C C . GLU A 1 74 ? 16.104 5.060 -16.339 1.00 49.28 74 GLU A C 1
ATOM 508 O O . GLU A 1 74 ? 16.532 4.702 -15.240 1.00 49.28 74 GLU A O 1
ATOM 513 N N . ASP A 1 75 ? 15.614 6.296 -16.508 1.00 52.88 75 ASP A N 1
ATOM 514 C CA . ASP A 1 75 ? 15.654 7.305 -15.433 1.00 52.88 75 ASP A CA 1
ATOM 515 C C . ASP A 1 75 ? 14.497 7.139 -14.432 1.00 52.88 75 ASP A C 1
ATOM 517 O O . ASP A 1 75 ? 13.498 7.868 -14.404 1.00 52.88 75 ASP A O 1
ATOM 521 N N . PHE A 1 76 ? 14.641 6.152 -13.548 1.00 62.56 76 PHE A N 1
ATOM 522 C CA . PHE A 1 76 ? 13.773 5.991 -12.387 1.00 62.56 76 PHE A CA 1
ATOM 523 C C . PHE A 1 76 ? 13.925 7.176 -11.418 1.00 62.56 76 PHE A C 1
ATOM 525 O O . PHE A 1 76 ? 14.926 7.321 -10.718 1.00 62.56 76 PHE A O 1
ATOM 532 N N . SER A 1 77 ? 12.884 8.008 -11.315 1.00 74.06 77 SER A N 1
ATOM 533 C CA . SER A 1 77 ? 12.869 9.162 -10.409 1.00 74.06 77 SER A CA 1
ATOM 534 C C . SER A 1 77 ? 12.953 8.730 -8.931 1.00 74.06 77 SER A C 1
ATOM 536 O O . SER A 1 77 ? 12.068 8.008 -8.454 1.00 74.06 77 SER A O 1
ATOM 538 N N . PRO A 1 78 ? 13.927 9.233 -8.144 1.00 79.50 78 PRO A N 1
ATOM 539 C CA . PRO A 1 78 ? 14.027 8.958 -6.705 1.00 79.50 78 PRO A CA 1
ATOM 540 C C . PRO A 1 78 ? 12.744 9.284 -5.925 1.00 79.50 78 PRO A C 1
ATOM 542 O O . PRO A 1 78 ? 12.415 8.628 -4.937 1.00 79.50 78 PRO A O 1
ATOM 545 N N . LEU A 1 79 ? 11.975 10.271 -6.395 1.00 81.88 79 LEU A N 1
ATOM 546 C CA . LEU A 1 79 ? 10.695 10.664 -5.805 1.00 81.88 79 LEU A CA 1
ATOM 547 C C . LEU A 1 79 ? 9.622 9.572 -5.925 1.00 81.88 79 LEU A C 1
ATOM 549 O O . LEU A 1 79 ? 8.789 9.451 -5.028 1.00 81.88 79 LEU A O 1
ATOM 553 N N . ILE A 1 80 ? 9.658 8.746 -6.977 1.00 80.19 80 ILE A N 1
ATOM 554 C CA . ILE A 1 80 ? 8.749 7.597 -7.123 1.00 80.19 80 ILE A CA 1
ATOM 555 C C . ILE A 1 80 ? 9.061 6.550 -6.054 1.00 80.19 80 ILE A C 1
ATOM 557 O O . ILE A 1 80 ? 8.135 6.040 -5.423 1.00 80.19 80 ILE A O 1
ATOM 561 N N . PHE A 1 81 ? 10.342 6.274 -5.783 1.00 83.19 81 PHE A N 1
ATOM 562 C CA . PHE A 1 81 ? 10.736 5.369 -4.698 1.00 83.19 81 PHE A CA 1
ATOM 563 C C . PHE A 1 81 ? 10.271 5.888 -3.341 1.00 83.19 81 PHE A C 1
ATOM 565 O O . PHE A 1 81 ? 9.663 5.139 -2.576 1.00 83.19 81 PHE A O 1
ATOM 572 N N . VAL A 1 82 ? 10.484 7.177 -3.061 1.00 87.31 82 VAL A N 1
ATOM 573 C CA . VAL A 1 82 ? 9.970 7.816 -1.840 1.00 87.31 82 VAL A CA 1
ATOM 574 C C . VAL A 1 82 ? 8.451 7.661 -1.756 1.00 87.31 82 VAL A C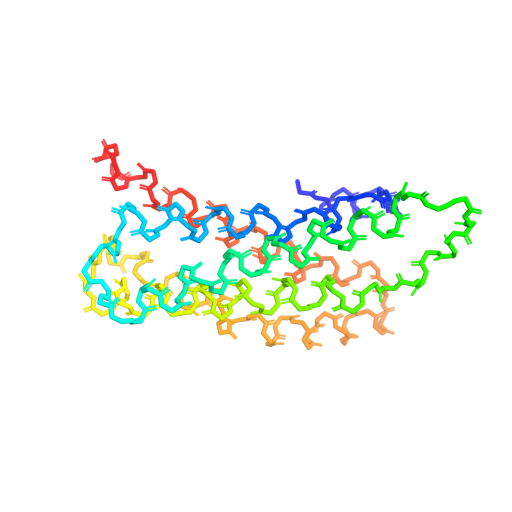 1
ATOM 576 O O . VAL A 1 82 ? 7.942 7.253 -0.714 1.00 87.31 82 VAL A O 1
ATOM 579 N N . GLY A 1 83 ? 7.734 7.904 -2.857 1.00 85.62 83 GLY A N 1
ATOM 580 C CA . GLY A 1 83 ? 6.289 7.711 -2.961 1.00 85.62 83 GLY A CA 1
ATOM 581 C C . GLY A 1 83 ? 5.845 6.294 -2.603 1.00 85.62 83 GLY A C 1
ATOM 582 O O . GLY A 1 83 ? 4.933 6.093 -1.794 1.00 85.62 83 GLY A O 1
ATOM 583 N N . PHE A 1 84 ? 6.534 5.303 -3.163 1.00 85.81 84 PHE A N 1
ATOM 584 C CA . PHE A 1 84 ? 6.236 3.892 -2.963 1.00 85.81 84 PHE A CA 1
ATOM 585 C C . PHE A 1 84 ? 6.503 3.449 -1.518 1.00 85.81 84 PHE A C 1
ATOM 587 O O . PHE A 1 84 ? 5.617 2.894 -0.866 1.00 85.81 84 PHE A O 1
ATOM 594 N N . PHE A 1 85 ? 7.691 3.741 -0.981 1.00 89.75 85 PHE A N 1
ATOM 595 C CA . PHE A 1 85 ? 8.056 3.373 0.389 1.00 89.75 85 PHE A CA 1
ATOM 596 C C . PHE A 1 85 ? 7.201 4.098 1.427 1.00 89.75 85 PHE A C 1
ATOM 598 O O . PHE A 1 85 ? 6.736 3.463 2.373 1.00 89.75 85 PHE A O 1
ATOM 605 N N . ALA A 1 86 ? 6.922 5.391 1.234 1.00 91.19 86 ALA A N 1
ATOM 606 C CA . ALA A 1 86 ? 6.019 6.133 2.109 1.00 91.19 86 ALA A CA 1
ATOM 607 C C . ALA A 1 86 ? 4.632 5.476 2.150 1.00 91.19 86 ALA A C 1
ATOM 609 O O . ALA A 1 86 ? 4.062 5.306 3.226 1.00 91.19 86 ALA A O 1
ATOM 610 N N . THR A 1 87 ? 4.131 5.014 1.002 1.00 90.62 87 THR A N 1
ATOM 611 C CA . THR A 1 87 ? 2.837 4.329 0.914 1.00 90.62 87 THR A CA 1
ATOM 612 C C . THR A 1 87 ? 2.846 2.944 1.566 1.00 90.62 87 THR A C 1
ATOM 614 O O . THR A 1 87 ? 1.890 2.584 2.252 1.00 90.62 87 THR A O 1
ATOM 617 N N . LEU A 1 88 ? 3.924 2.170 1.418 1.00 91.25 88 LEU A N 1
ATOM 618 C CA . LEU A 1 88 ? 4.064 0.877 2.096 1.00 91.25 88 LEU A CA 1
ATOM 619 C C . LEU A 1 88 ? 4.125 1.031 3.616 1.00 91.25 88 LEU A C 1
ATOM 621 O O . LEU A 1 88 ? 3.436 0.307 4.335 1.00 91.25 88 LEU A O 1
ATOM 625 N N . ILE A 1 89 ? 4.911 1.991 4.111 1.00 93.31 89 ILE A N 1
ATOM 626 C CA . ILE A 1 89 ? 4.990 2.283 5.545 1.00 93.31 89 ILE A CA 1
ATOM 627 C C . ILE A 1 89 ? 3.627 2.776 6.039 1.00 93.31 89 ILE A C 1
ATOM 629 O O . ILE A 1 89 ? 3.154 2.328 7.081 1.00 93.31 89 ILE A O 1
ATOM 633 N N . ALA A 1 90 ? 2.949 3.631 5.271 1.00 92.44 90 ALA A N 1
ATOM 634 C CA . ALA A 1 90 ? 1.597 4.068 5.583 1.00 92.44 90 ALA A CA 1
ATOM 635 C C . ALA A 1 90 ? 0.621 2.887 5.713 1.00 92.44 90 ALA A C 1
ATOM 637 O O . ALA A 1 90 ? -0.122 2.820 6.696 1.00 92.44 90 ALA A O 1
ATOM 638 N N . LEU A 1 91 ? 0.661 1.932 4.776 1.00 93.50 91 LEU A N 1
ATOM 639 C CA . LEU A 1 91 ? -0.151 0.716 4.826 1.00 93.50 91 LEU A CA 1
ATOM 640 C C . LEU A 1 91 ? 0.149 -0.110 6.082 1.00 93.50 91 LEU A C 1
ATOM 642 O O . LEU A 1 91 ? -0.786 -0.563 6.736 1.00 93.50 91 LEU A O 1
ATOM 646 N N . LEU A 1 92 ? 1.420 -0.252 6.469 1.00 93.56 92 LEU A N 1
ATOM 647 C CA . LEU A 1 92 ? 1.804 -0.972 7.685 1.00 93.56 92 LEU A CA 1
ATOM 648 C C . LEU A 1 92 ? 1.260 -0.293 8.946 1.00 93.56 92 LEU A C 1
ATOM 650 O O . LEU A 1 92 ? 0.670 -0.950 9.804 1.00 93.56 92 LEU A O 1
ATOM 654 N N . LEU A 1 93 ? 1.433 1.026 9.057 1.00 91.88 93 LEU A N 1
ATOM 655 C CA . LEU A 1 93 ? 1.004 1.797 10.225 1.00 91.88 93 LEU A CA 1
ATOM 656 C C . LEU A 1 93 ? -0.521 1.834 10.371 1.00 91.88 93 LEU A C 1
ATOM 658 O O . LEU A 1 93 ? -1.026 1.766 11.490 1.00 91.88 93 LEU A O 1
ATOM 662 N N . VAL A 1 94 ? -1.258 1.907 9.259 1.00 89.19 94 VAL A N 1
ATOM 663 C CA . VAL A 1 94 ? -2.729 1.827 9.250 1.00 89.19 94 VAL A CA 1
ATOM 664 C C . VAL A 1 94 ? -3.213 0.387 9.449 1.00 89.19 94 VAL A C 1
ATOM 666 O O . VAL A 1 94 ? -4.231 0.166 10.112 1.00 89.19 94 VAL A O 1
ATOM 669 N N . GLY A 1 95 ? -2.478 -0.586 8.912 1.00 88.25 95 GLY A N 1
ATOM 670 C CA . GLY A 1 95 ? -2.779 -2.013 8.960 1.00 88.25 95 GLY A CA 1
ATOM 671 C C . GLY A 1 95 ? -2.590 -2.640 10.337 1.00 88.25 95 GLY A C 1
ATOM 672 O O . GLY A 1 95 ? -3.379 -3.492 10.727 1.00 88.25 95 GLY A O 1
ATOM 673 N N . LEU A 1 96 ? -1.603 -2.191 11.115 1.00 88.94 96 LEU A N 1
ATOM 674 C CA . LEU A 1 96 ? -1.329 -2.704 12.463 1.00 88.94 96 LEU A CA 1
ATOM 675 C C . LEU A 1 96 ? -2.536 -2.581 13.420 1.00 88.94 96 LEU A C 1
ATOM 677 O O . LEU A 1 96 ? -2.887 -3.578 14.054 1.00 88.94 96 LEU A O 1
ATOM 681 N N . PRO A 1 97 ? -3.212 -1.420 13.536 1.00 86.00 97 PRO A N 1
ATOM 682 C CA . PRO A 1 97 ? -4.452 -1.316 14.303 1.00 86.00 97 PRO A CA 1
ATOM 683 C C . PRO A 1 97 ? -5.604 -2.163 13.750 1.00 86.00 97 PRO A C 1
ATOM 685 O O . PRO A 1 97 ? -6.401 -2.664 14.535 1.00 86.00 97 PRO A O 1
ATOM 688 N N . ILE A 1 98 ? -5.699 -2.337 12.426 1.00 84.69 98 ILE A N 1
ATOM 689 C CA . ILE A 1 98 ? -6.737 -3.173 11.792 1.00 84.69 98 ILE A CA 1
ATOM 690 C C . ILE A 1 98 ? -6.532 -4.641 12.160 1.00 84.69 98 ILE A C 1
ATOM 692 O O . ILE A 1 98 ? -7.493 -5.321 12.513 1.00 84.69 98 ILE A O 1
ATOM 696 N N . TRP A 1 99 ? -5.279 -5.090 12.124 1.00 85.19 99 TRP A N 1
ATOM 697 C CA . TRP A 1 99 ? -4.876 -6.429 12.522 1.00 85.19 99 TRP A CA 1
ATOM 698 C C . TRP A 1 99 ? -5.148 -6.677 14.009 1.00 85.19 99 TRP A C 1
ATOM 700 O O . TRP A 1 99 ? -5.789 -7.661 14.358 1.00 85.19 99 TRP A O 1
ATOM 710 N N . ARG A 1 100 ? -4.731 -5.754 14.887 1.00 84.38 100 ARG A N 1
ATOM 711 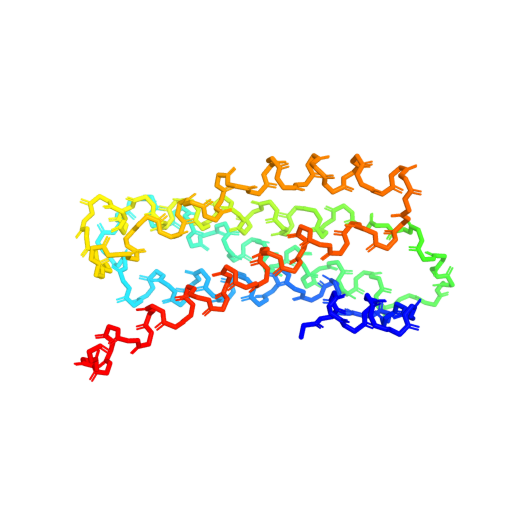C CA . ARG A 1 100 ? -4.917 -5.881 16.345 1.00 84.38 100 ARG A CA 1
ATOM 712 C C . ARG A 1 100 ? -6.364 -5.732 16.805 1.00 84.38 100 ARG A C 1
ATOM 714 O O . ARG A 1 100 ? -6.724 -6.268 17.843 1.00 84.38 100 ARG A O 1
ATOM 721 N N . GLY A 1 101 ? -7.153 -4.934 16.094 1.00 78.19 101 GLY A N 1
ATOM 722 C CA . GLY A 1 101 ? -8.531 -4.614 16.456 1.00 78.19 101 GLY A CA 1
ATOM 723 C C . GLY A 1 101 ? -9.581 -5.434 15.715 1.00 78.19 101 GLY A C 1
ATOM 724 O O . GLY A 1 101 ? -10.754 -5.091 15.836 1.00 78.19 101 GLY A O 1
ATOM 725 N N . GLU A 1 102 ? -9.169 -6.424 14.911 1.00 73.88 102 GLU A N 1
ATOM 726 C CA . GLU A 1 102 ? -10.046 -7.262 14.075 1.00 73.88 102 GLU A CA 1
ATOM 727 C C . GLU A 1 102 ? -11.086 -6.435 13.297 1.00 73.88 102 GLU A C 1
ATOM 729 O O . GLU A 1 102 ? -12.260 -6.781 13.178 1.00 73.88 102 GLU A O 1
ATOM 734 N N . ALA A 1 103 ? -10.665 -5.276 12.775 1.00 78.25 103 ALA A N 1
ATOM 735 C CA . ALA A 1 103 ? -11.588 -4.357 12.106 1.00 78.25 103 ALA A CA 1
ATOM 736 C C . ALA A 1 103 ? -12.105 -4.922 10.768 1.00 78.25 103 ALA A C 1
ATOM 738 O O . ALA A 1 103 ? -13.139 -4.475 10.266 1.00 78.25 103 ALA A O 1
ATOM 739 N N . LEU A 1 104 ? -11.388 -5.900 10.212 1.00 79.56 104 LEU A N 1
ATOM 740 C CA . LEU A 1 104 ? -11.782 -6.745 9.087 1.00 79.56 104 LEU A CA 1
ATOM 741 C C . LEU A 1 104 ? -12.171 -8.140 9.593 1.00 79.56 104 LEU A C 1
ATOM 743 O O . LEU A 1 104 ? -11.751 -8.544 10.675 1.00 79.56 104 LEU A O 1
ATOM 747 N N . ARG A 1 105 ? -12.913 -8.906 8.780 1.00 80.12 105 ARG A N 1
ATOM 748 C CA . ARG A 1 105 ? -13.257 -10.304 9.102 1.00 80.12 105 ARG A CA 1
ATOM 749 C C . ARG A 1 105 ? -11.993 -11.136 9.409 1.00 80.12 105 ARG A C 1
ATOM 751 O O . ARG A 1 105 ? -10.921 -10.822 8.879 1.00 80.12 105 ARG A O 1
ATOM 758 N N . PRO A 1 106 ? -12.111 -12.242 10.170 1.00 79.25 106 PRO A N 1
ATOM 759 C CA . PRO A 1 106 ? -10.970 -13.065 10.584 1.00 79.25 106 PRO A CA 1
ATOM 760 C C . PRO A 1 106 ? -10.081 -13.557 9.435 1.00 79.25 106 PRO A C 1
ATOM 762 O O . PRO A 1 106 ? -8.877 -13.685 9.606 1.00 79.25 106 PRO A O 1
ATOM 765 N N . ASN A 1 107 ? -10.612 -13.750 8.230 1.00 83.88 107 ASN A N 1
ATOM 766 C CA . ASN A 1 107 ? -9.789 -14.181 7.092 1.00 83.88 107 ASN A CA 1
ATOM 767 C C . ASN A 1 107 ? -8.985 -13.030 6.456 1.00 83.88 107 ASN A C 1
ATOM 769 O O . ASN A 1 107 ? -8.003 -13.270 5.759 1.00 83.88 107 ASN A O 1
ATOM 773 N N . TRP A 1 108 ? -9.372 -11.777 6.714 1.00 87.81 108 TRP A N 1
ATOM 774 C CA . TRP A 1 108 ? -8.843 -10.584 6.048 1.00 87.81 108 TRP A CA 1
ATOM 775 C C . TRP A 1 108 ? -8.051 -9.650 6.977 1.00 87.81 108 TRP A C 1
ATOM 777 O O . TRP A 1 108 ? -7.321 -8.788 6.492 1.00 87.81 108 TRP A O 1
ATOM 787 N N . HIS A 1 109 ? -8.151 -9.799 8.303 1.00 83.88 109 HIS A N 1
ATOM 788 C CA . HIS A 1 109 ? -7.522 -8.886 9.274 1.00 83.88 109 HIS A CA 1
ATOM 789 C C . HIS A 1 109 ? -5.992 -8.785 9.159 1.00 83.88 109 HIS A C 1
ATOM 791 O O . HIS A 1 109 ? -5.433 -7.717 9.407 1.00 83.88 109 HIS A O 1
ATOM 797 N N . MET A 1 110 ? -5.309 -9.853 8.734 1.00 88.75 110 MET A N 1
ATOM 798 C CA . MET A 1 110 ? -3.857 -9.836 8.507 1.00 88.75 110 MET A CA 1
ATOM 799 C C . MET A 1 110 ? -3.464 -9.242 7.155 1.00 88.75 110 MET A C 1
ATOM 801 O O . MET A 1 110 ? -2.291 -8.945 6.950 1.00 88.75 110 MET A O 1
ATOM 805 N N . LEU A 1 111 ? -4.406 -9.068 6.226 1.00 90.69 111 LEU A N 1
ATOM 806 C CA . LEU A 1 111 ? -4.100 -8.778 4.829 1.00 90.69 111 LEU A CA 1
ATOM 807 C C . LEU A 1 111 ? -3.319 -7.464 4.627 1.00 90.69 111 LEU A C 1
ATOM 809 O O . LEU A 1 111 ? -2.312 -7.510 3.924 1.00 90.69 111 LEU A O 1
ATOM 813 N N . PRO A 1 112 ? -3.653 -6.327 5.276 1.00 89.69 112 PRO A N 1
ATOM 814 C CA . PRO A 1 112 ? -2.854 -5.104 5.149 1.00 89.69 112 PRO A CA 1
ATOM 815 C C . PRO A 1 112 ? -1.388 -5.300 5.563 1.00 89.69 112 PRO A C 1
ATOM 817 O O . PRO A 1 112 ? -0.476 -4.869 4.865 1.00 89.69 112 PRO A O 1
ATOM 820 N N . VAL A 1 113 ? -1.159 -5.989 6.684 1.00 92.00 113 VAL A N 1
ATOM 821 C CA . VAL A 1 113 ? 0.184 -6.225 7.236 1.00 92.00 113 VAL A CA 1
ATOM 822 C C . VAL A 1 113 ? 0.935 -7.272 6.413 1.00 92.00 113 VAL A C 1
ATOM 824 O O . VAL A 1 113 ? 2.114 -7.093 6.112 1.00 92.00 113 VAL A O 1
ATOM 827 N N . GLY A 1 114 ? 0.247 -8.335 5.993 1.00 92.88 114 GLY A N 1
ATOM 828 C CA . GLY A 1 114 ? 0.786 -9.378 5.128 1.00 92.88 114 GLY A CA 1
ATOM 829 C C . GLY A 1 114 ? 1.252 -8.825 3.784 1.00 92.88 114 GLY A C 1
ATOM 830 O O . GLY A 1 114 ? 2.345 -9.165 3.335 1.00 92.88 114 GLY A O 1
ATOM 831 N N . LEU A 1 115 ? 0.495 -7.904 3.180 1.00 92.88 115 LEU A N 1
ATOM 832 C CA . LEU A 1 115 ? 0.917 -7.222 1.953 1.00 92.88 115 LEU A CA 1
ATOM 833 C C . LEU A 1 115 ? 2.191 -6.409 2.150 1.00 92.88 115 LEU A C 1
ATOM 835 O O . LEU A 1 115 ? 3.109 -6.526 1.343 1.00 92.88 115 LEU A O 1
ATOM 839 N N . THR A 1 116 ? 2.294 -5.640 3.234 1.00 92.12 116 THR A N 1
ATOM 840 C CA . THR A 1 116 ? 3.520 -4.882 3.502 1.00 92.12 116 THR A CA 1
ATOM 841 C C . THR A 1 116 ? 4.719 -5.800 3.755 1.00 92.12 116 THR A C 1
ATOM 843 O O . THR A 1 116 ? 5.783 -5.578 3.186 1.00 92.12 116 THR A O 1
ATOM 846 N N . ILE A 1 117 ? 4.570 -6.839 4.581 1.00 93.56 117 ILE A N 1
ATOM 847 C CA . ILE A 1 117 ? 5.683 -7.735 4.937 1.00 93.56 117 ILE A CA 1
ATOM 848 C C . ILE A 1 117 ? 6.130 -8.569 3.731 1.00 93.56 117 ILE A C 1
ATOM 850 O O . ILE A 1 117 ? 7.327 -8.766 3.532 1.00 93.56 117 ILE A O 1
ATOM 854 N N . SER A 1 118 ? 5.184 -9.034 2.910 1.00 92.38 118 SER A N 1
ATOM 855 C CA . SER A 1 118 ? 5.481 -9.827 1.710 1.00 92.38 118 SER A CA 1
ATOM 856 C C . SER A 1 118 ? 6.168 -9.025 0.605 1.00 92.38 118 SER A C 1
ATOM 858 O O . SER A 1 118 ? 6.810 -9.630 -0.251 1.00 92.38 118 SER A O 1
ATOM 860 N N . PHE A 1 119 ? 6.103 -7.689 0.644 1.00 89.56 119 PHE A N 1
ATOM 861 C CA . PHE A 1 119 ? 6.697 -6.828 -0.375 1.00 89.56 119 PHE A CA 1
ATOM 862 C C . PHE A 1 119 ? 8.199 -7.071 -0.560 1.00 89.56 119 PHE A C 1
ATOM 864 O O . PHE A 1 119 ? 8.634 -7.333 -1.676 1.00 89.56 119 PHE A O 1
ATOM 871 N N . ILE A 1 120 ? 8.995 -7.028 0.516 1.00 90.50 120 ILE A N 1
ATOM 872 C CA . ILE A 1 120 ? 10.458 -7.172 0.409 1.00 90.50 120 ILE A CA 1
ATOM 873 C C . ILE A 1 120 ? 10.847 -8.553 -0.154 1.00 90.50 120 ILE A C 1
ATOM 875 O O . ILE A 1 120 ? 11.575 -8.586 -1.147 1.00 90.50 120 ILE A O 1
ATOM 879 N N . PRO A 1 121 ? 10.353 -9.688 0.385 1.00 92.69 121 PRO A N 1
ATOM 880 C CA . PRO A 1 121 ? 10.624 -11.004 -0.192 1.00 92.69 121 PRO A CA 1
ATOM 881 C C . PRO A 1 121 ? 10.189 -11.131 -1.654 1.00 92.69 121 PRO A C 1
ATOM 883 O O . PRO A 1 121 ? 10.923 -11.704 -2.454 1.00 92.69 121 PRO A O 1
ATOM 886 N N . LEU A 1 122 ? 9.024 -10.580 -2.017 1.00 90.25 122 LEU A N 1
ATOM 887 C CA . LEU A 1 122 ? 8.522 -10.607 -3.392 1.00 90.25 122 LEU A CA 1
ATOM 888 C C . LEU A 1 122 ? 9.410 -9.799 -4.340 1.00 90.25 122 LEU A C 1
ATOM 890 O O . LEU A 1 122 ? 9.684 -10.264 -5.440 1.00 90.25 122 LEU A O 1
ATOM 894 N N . MET A 1 123 ? 9.909 -8.637 -3.915 1.00 87.19 123 MET A N 1
ATOM 895 C CA . MET A 1 123 ? 10.832 -7.839 -4.725 1.00 87.19 123 MET A CA 1
ATOM 896 C C . MET A 1 123 ? 12.204 -8.502 -4.865 1.00 87.19 123 MET A C 1
ATOM 898 O O . MET A 1 123 ? 12.767 -8.484 -5.954 1.00 87.19 123 MET A O 1
ATOM 902 N N . ILE A 1 124 ? 12.719 -9.144 -3.810 1.00 90.38 124 ILE A N 1
ATOM 903 C CA . ILE A 1 124 ? 13.955 -9.942 -3.896 1.00 90.38 124 ILE A CA 1
ATOM 904 C C . ILE A 1 124 ? 13.762 -11.099 -4.882 1.00 90.38 124 ILE A C 1
ATOM 906 O O . ILE A 1 124 ? 14.587 -11.297 -5.770 1.00 90.38 124 ILE A O 1
ATOM 910 N N . ALA A 1 125 ? 12.652 -11.834 -4.766 1.00 88.88 125 ALA A N 1
ATOM 911 C CA . ALA A 1 125 ? 12.308 -12.891 -5.711 1.00 88.88 125 ALA A CA 1
ATOM 912 C C . ALA A 1 125 ? 12.163 -12.346 -7.140 1.00 88.88 125 ALA A C 1
ATOM 914 O O . ALA A 1 125 ? 12.608 -12.995 -8.079 1.00 88.88 125 ALA A O 1
ATOM 915 N N . GLY A 1 126 ? 11.600 -11.145 -7.298 1.00 86.38 126 GLY A N 1
ATOM 916 C CA . GLY A 1 126 ? 11.477 -10.441 -8.574 1.00 86.38 126 GLY A CA 1
ATOM 917 C C . GLY A 1 126 ? 12.815 -10.122 -9.213 1.00 86.38 126 GLY A C 1
ATOM 918 O O . GLY A 1 126 ? 12.999 -10.471 -10.369 1.00 86.38 126 GLY A O 1
ATOM 919 N N . GLY A 1 127 ? 13.765 -9.563 -8.461 1.00 84.62 127 GLY A N 1
ATOM 920 C CA . GLY A 1 127 ? 15.113 -9.294 -8.972 1.00 84.62 127 GLY A CA 1
ATOM 921 C C . GLY A 1 127 ? 15.880 -10.571 -9.337 1.00 84.62 127 GLY A C 1
ATOM 922 O O . GLY A 1 127 ? 16.584 -10.617 -10.342 1.00 84.62 127 GLY A O 1
ATOM 923 N N . LEU A 1 128 ? 15.700 -11.655 -8.573 1.00 88.62 128 LEU A N 1
ATOM 924 C CA . LEU A 1 128 ? 16.267 -12.961 -8.934 1.00 88.62 128 LEU A CA 1
ATOM 925 C C . LEU A 1 128 ? 15.638 -13.518 -10.218 1.00 88.62 128 LEU A C 1
ATOM 927 O O . LEU A 1 128 ? 16.342 -14.040 -11.076 1.00 88.62 128 LEU A O 1
ATOM 931 N N . LEU A 1 129 ? 14.321 -13.399 -10.364 1.00 86.00 129 LEU A N 1
ATOM 932 C CA . LEU A 1 129 ? 13.587 -13.829 -11.553 1.00 86.00 129 LEU A CA 1
ATOM 933 C C . LEU A 1 129 ? 13.963 -13.003 -12.793 1.00 86.00 129 LEU A C 1
ATOM 935 O O . LEU A 1 129 ? 14.158 -13.574 -13.864 1.00 86.00 129 LEU A O 1
ATOM 939 N N . GLU A 1 130 ? 14.123 -11.690 -12.634 1.00 83.19 130 GLU A N 1
ATOM 940 C CA . GLU A 1 130 ? 14.577 -10.760 -13.672 1.00 83.19 130 GLU A CA 1
ATOM 941 C C . GLU A 1 130 ? 15.930 -11.180 -14.254 1.00 83.19 130 GLU A C 1
ATOM 943 O O . GLU A 1 130 ? 16.104 -11.172 -15.470 1.00 83.19 130 GLU A O 1
ATOM 948 N N . SER A 1 131 ? 16.848 -11.663 -13.405 1.00 84.56 131 SER A N 1
ATOM 949 C CA . SER A 1 131 ? 18.165 -12.152 -13.840 1.00 84.56 131 SER A CA 1
ATOM 950 C C . SER A 1 131 ? 18.109 -13.378 -14.767 1.00 84.56 131 SER A C 1
ATOM 952 O O . SER A 1 131 ? 19.067 -13.652 -15.487 1.00 84.56 131 SER A O 1
ATOM 954 N N . ILE A 1 132 ? 16.990 -14.113 -14.768 1.00 87.88 132 ILE A N 1
ATOM 955 C CA . ILE A 1 132 ? 16.741 -15.245 -15.673 1.00 87.88 132 ILE A CA 1
ATOM 956 C C . ILE A 1 132 ? 16.037 -14.754 -16.944 1.00 87.88 132 ILE A C 1
ATOM 958 O O . ILE A 1 132 ? 16.382 -15.155 -18.059 1.00 87.88 132 ILE A O 1
ATOM 962 N N . HIS A 1 133 ? 15.011 -13.920 -16.771 1.00 79.56 133 HIS A N 1
ATOM 963 C CA . HIS A 1 133 ? 14.267 -13.277 -17.846 1.00 79.56 133 HIS A CA 1
ATOM 964 C C . HIS A 1 133 ? 13.596 -12.014 -17.313 1.00 79.56 133 HIS A C 1
ATOM 966 O O . HIS A 1 133 ? 12.803 -12.097 -16.375 1.00 79.56 133 HIS A O 1
ATOM 972 N N . GLU A 1 134 ? 13.803 -10.879 -17.983 1.00 75.06 134 GLU A N 1
ATOM 973 C CA . GLU A 1 134 ? 13.246 -9.574 -17.587 1.00 75.06 134 GLU A CA 1
ATOM 974 C C . GLU A 1 134 ? 11.732 -9.625 -17.315 1.00 75.06 134 GLU A C 1
ATOM 976 O O . GLU A 1 134 ? 11.227 -9.067 -16.343 1.00 75.06 134 GLU A O 1
ATOM 981 N N . ARG A 1 135 ? 10.986 -10.396 -18.117 1.00 75.88 135 ARG A N 1
ATOM 982 C CA . ARG A 1 135 ? 9.527 -10.552 -17.970 1.00 75.88 135 ARG A CA 1
ATOM 983 C C . ARG A 1 135 ? 9.089 -11.213 -16.664 1.00 75.88 135 ARG A C 1
ATOM 985 O O . ARG A 1 135 ? 7.927 -11.085 -16.288 1.00 75.88 135 ARG A O 1
ATOM 992 N N . LEU A 1 136 ? 9.959 -11.961 -15.995 1.00 80.44 136 LEU A N 1
ATOM 993 C CA . LEU A 1 136 ? 9.583 -12.711 -14.799 1.00 80.44 136 LEU A CA 1
ATOM 994 C C . LEU A 1 136 ? 9.437 -11.812 -13.560 1.00 80.44 136 LEU A C 1
ATOM 996 O O . LEU A 1 136 ? 8.739 -12.202 -12.621 1.00 80.44 136 LEU A O 1
ATOM 1000 N N . LEU A 1 137 ? 9.982 -10.589 -13.583 1.00 81.69 137 LEU A N 1
ATOM 1001 C CA . LEU A 1 137 ? 9.744 -9.568 -12.554 1.00 81.69 137 LEU A CA 1
ATOM 1002 C C . LEU A 1 137 ? 8.256 -9.191 -12.435 1.00 81.69 137 LEU A C 1
ATOM 1004 O O . LEU A 1 137 ? 7.776 -8.793 -11.371 1.00 81.69 137 LEU A O 1
ATOM 1008 N N . GLU A 1 138 ? 7.485 -9.397 -13.502 1.00 81.94 138 GLU A N 1
ATOM 1009 C CA . GLU A 1 138 ? 6.048 -9.142 -13.518 1.00 81.94 138 GLU A CA 1
ATOM 1010 C C . GLU A 1 138 ? 5.253 -10.118 -12.641 1.00 81.94 138 GLU A C 1
ATOM 1012 O O . GLU A 1 138 ? 4.139 -9.794 -12.228 1.00 81.94 138 GLU A O 1
ATOM 1017 N N . ILE A 1 139 ? 5.798 -11.297 -12.314 1.00 84.12 139 ILE A N 1
ATOM 1018 C CA . ILE A 1 139 ? 5.099 -12.290 -11.486 1.00 84.12 139 ILE A CA 1
ATOM 1019 C C . ILE A 1 139 ? 4.911 -11.760 -10.050 1.00 84.12 139 ILE A C 1
ATOM 1021 O O . ILE A 1 139 ? 3.762 -11.671 -9.604 1.00 84.12 139 ILE A O 1
ATOM 1025 N N . PRO A 1 140 ? 5.965 -11.338 -9.319 1.00 85.12 140 PRO A N 1
ATOM 1026 C CA . PRO A 1 140 ? 5.795 -10.720 -8.003 1.00 85.12 140 PRO A CA 1
ATOM 1027 C C . PRO A 1 140 ? 4.931 -9.461 -8.009 1.00 85.12 140 PRO A C 1
ATOM 1029 O O . PRO A 1 140 ? 4.118 -9.267 -7.103 1.00 85.12 140 PRO A O 1
ATOM 1032 N N . LEU A 1 141 ? 5.049 -8.626 -9.044 1.00 84.06 141 LEU A N 1
ATOM 1033 C CA . LEU A 1 141 ? 4.223 -7.426 -9.176 1.00 84.06 141 LEU A CA 1
ATOM 1034 C C . LEU A 1 141 ? 2.740 -7.761 -9.364 1.00 84.06 141 LEU A C 1
ATOM 1036 O O . LEU A 1 141 ? 1.877 -7.094 -8.789 1.00 84.06 141 LEU A O 1
ATOM 1040 N N . LEU A 1 142 ? 2.430 -8.822 -10.112 1.00 86.62 142 LEU A N 1
ATOM 1041 C CA . LEU A 1 142 ? 1.068 -9.321 -10.261 1.00 86.62 142 LEU A CA 1
ATOM 1042 C C . LEU A 1 142 ? 0.520 -9.831 -8.925 1.00 86.62 142 LEU A C 1
ATOM 1044 O O . LEU A 1 142 ? -0.608 -9.484 -8.578 1.00 86.62 142 LEU A O 1
ATOM 1048 N N . ILE A 1 143 ? 1.315 -10.579 -8.151 1.00 89.75 143 ILE A N 1
ATOM 1049 C CA . ILE A 1 143 ? 0.933 -11.056 -6.810 1.00 89.75 143 ILE A CA 1
ATOM 1050 C C . ILE A 1 143 ? 0.596 -9.874 -5.891 1.00 89.75 143 ILE A C 1
ATOM 1052 O O . ILE A 1 143 ? -0.461 -9.866 -5.258 1.00 89.75 143 ILE A O 1
ATOM 1056 N N . LEU A 1 144 ? 1.443 -8.839 -5.866 1.00 88.00 144 LEU A N 1
ATOM 1057 C CA . LEU A 1 144 ? 1.177 -7.617 -5.102 1.00 88.00 144 LEU A CA 1
ATOM 1058 C C . LEU A 1 144 ? -0.102 -6.919 -5.578 1.00 88.00 144 LEU A C 1
ATOM 1060 O O . LEU A 1 144 ? -0.928 -6.513 -4.760 1.00 88.00 144 LEU A O 1
ATOM 1064 N N . GLY A 1 145 ? -0.299 -6.816 -6.894 1.00 87.62 145 GLY A N 1
ATOM 1065 C CA . GLY A 1 145 ? -1.503 -6.239 -7.487 1.00 87.62 145 GLY A CA 1
ATOM 1066 C C . GLY A 1 145 ? -2.780 -6.985 -7.092 1.00 87.62 145 GLY A C 1
ATOM 1067 O O . GLY A 1 145 ? -3.766 -6.348 -6.726 1.00 87.62 145 GLY A O 1
ATOM 1068 N N . VAL A 1 146 ? -2.763 -8.323 -7.115 1.00 89.75 146 VAL A N 1
ATOM 1069 C CA . VAL A 1 146 ? -3.873 -9.164 -6.627 1.00 89.75 146 VAL A CA 1
ATOM 1070 C C . VAL A 1 146 ? -4.131 -8.868 -5.156 1.00 89.75 146 VAL A C 1
ATOM 1072 O O . VAL A 1 146 ? -5.274 -8.664 -4.759 1.00 89.75 146 VAL A O 1
ATOM 1075 N N . GLY A 1 147 ? -3.069 -8.769 -4.363 1.00 91.00 147 GLY A N 1
ATOM 1076 C CA . GLY A 1 147 ? -3.135 -8.391 -2.963 1.00 91.00 147 GLY A CA 1
ATOM 1077 C C . GLY A 1 147 ? -3.905 -7.094 -2.707 1.00 91.00 147 GLY A C 1
ATOM 1078 O O . GLY A 1 147 ? -4.831 -7.068 -1.899 1.00 91.00 147 GLY A O 1
ATOM 1079 N N . TRP A 1 148 ? -3.583 -6.031 -3.445 1.00 90.56 148 TRP A N 1
ATOM 1080 C CA . TRP A 1 148 ? -4.301 -4.755 -3.359 1.00 90.56 148 TRP A CA 1
ATOM 1081 C C . TRP A 1 148 ? -5.774 -4.863 -3.767 1.00 90.56 148 TRP A C 1
ATOM 1083 O O 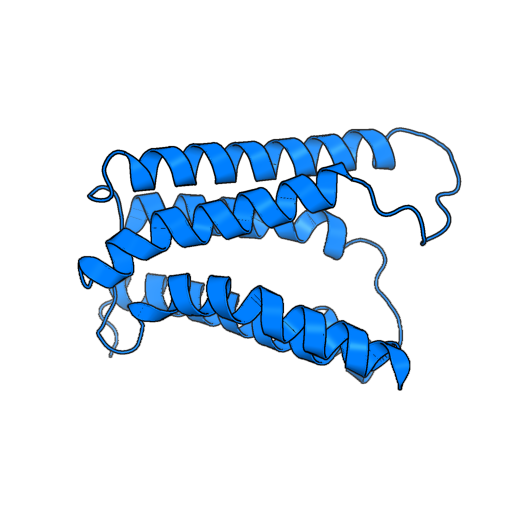. TRP A 1 148 ? -6.630 -4.238 -3.140 1.00 90.56 148 TRP A O 1
ATOM 1093 N N . VAL A 1 149 ? -6.092 -5.669 -4.784 1.00 91.00 149 VAL A N 1
ATOM 1094 C CA . VAL A 1 149 ? -7.484 -5.931 -5.184 1.00 91.00 149 VAL A CA 1
ATOM 1095 C C . VAL A 1 149 ? -8.240 -6.659 -4.072 1.00 91.00 149 VAL A C 1
ATOM 1097 O O . VAL A 1 149 ? -9.348 -6.254 -3.728 1.00 91.00 149 VAL A O 1
ATOM 1100 N N . LEU A 1 150 ? -7.630 -7.682 -3.466 1.00 91.12 150 LEU A N 1
ATOM 1101 C CA . LEU A 1 150 ? -8.207 -8.409 -2.333 1.00 91.12 150 LEU A CA 1
ATOM 1102 C C . LEU A 1 150 ? -8.408 -7.500 -1.118 1.00 91.12 150 LEU A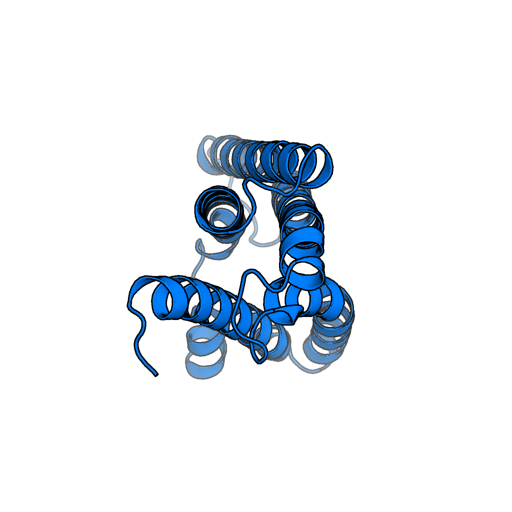 C 1
ATOM 1104 O O . LEU A 1 150 ? -9.423 -7.613 -0.437 1.00 91.12 150 LEU A O 1
ATOM 1108 N N . LEU A 1 151 ? -7.495 -6.556 -0.874 1.00 88.62 151 LEU A N 1
ATOM 1109 C CA . LEU A 1 151 ? -7.673 -5.544 0.165 1.00 88.62 151 LEU A CA 1
ATOM 1110 C C . LEU A 1 151 ? -8.902 -4.670 -0.108 1.00 88.62 151 LEU A C 1
ATOM 1112 O O . LEU A 1 151 ? -9.713 -4.461 0.790 1.00 88.62 151 LEU A O 1
ATOM 1116 N N . GLY A 1 152 ? -9.067 -4.195 -1.344 1.00 86.62 152 GLY A N 1
ATOM 1117 C CA . GLY A 1 152 ? -10.253 -3.441 -1.757 1.00 86.62 152 GLY A CA 1
ATOM 1118 C C . GLY A 1 152 ? -11.546 -4.244 -1.591 1.00 86.62 152 GLY A C 1
ATOM 1119 O O . GLY A 1 152 ? -12.527 -3.730 -1.053 1.00 86.62 152 GLY A O 1
ATOM 1120 N N . TYR A 1 153 ? -11.523 -5.518 -1.986 1.00 88.19 153 TYR A N 1
ATOM 1121 C CA . TYR A 1 153 ? -12.642 -6.441 -1.813 1.00 88.19 153 TYR A CA 1
ATOM 1122 C C . TYR A 1 153 ? -13.003 -6.630 -0.335 1.00 88.19 153 TYR A C 1
ATOM 1124 O O . TYR A 1 153 ? -14.156 -6.439 0.031 1.00 88.19 153 TYR A O 1
ATOM 1132 N N . ALA A 1 154 ? -12.023 -6.897 0.532 1.00 86.31 154 ALA A N 1
ATOM 1133 C CA . ALA A 1 154 ? -12.248 -7.085 1.965 1.00 86.31 154 ALA A CA 1
ATOM 1134 C C . ALA A 1 154 ? -12.867 -5.847 2.643 1.00 86.31 154 ALA A C 1
ATOM 1136 O O . ALA A 1 154 ? -13.682 -5.971 3.560 1.00 86.31 154 ALA A O 1
ATOM 1137 N N . ILE A 1 155 ? -12.502 -4.641 2.188 1.00 83.69 155 ILE A N 1
ATOM 1138 C CA . ILE A 1 155 ? -13.122 -3.390 2.651 1.00 83.69 155 ILE A CA 1
ATOM 1139 C C . ILE A 1 155 ? -14.592 -3.321 2.204 1.00 83.69 155 ILE A C 1
ATOM 1141 O O . ILE A 1 155 ? -15.453 -2.974 3.010 1.00 83.69 155 ILE A O 1
ATOM 1145 N N . ALA A 1 156 ? -14.884 -3.652 0.942 1.00 84.94 156 ALA A N 1
ATOM 1146 C CA . ALA A 1 156 ? -16.235 -3.596 0.377 1.00 84.94 156 ALA A CA 1
ATOM 1147 C C . ALA A 1 156 ? -17.174 -4.679 0.947 1.00 84.94 156 ALA A C 1
ATOM 1149 O O . ALA A 1 156 ? -18.346 -4.417 1.219 1.00 84.94 156 ALA A O 1
ATOM 1150 N N . GLU A 1 157 ? -16.660 -5.886 1.175 1.00 83.25 157 GLU A N 1
ATOM 1151 C CA . GLU A 1 157 ? -17.385 -7.004 1.791 1.00 83.25 157 GLU A CA 1
ATOM 1152 C C . GLU A 1 157 ? -17.881 -6.623 3.193 1.00 83.25 157 GLU A C 1
ATOM 1154 O O . GLU A 1 157 ? -19.049 -6.814 3.531 1.00 83.25 157 GLU A O 1
ATOM 1159 N N . ARG A 1 158 ? -17.025 -5.968 3.990 1.00 75.81 158 ARG A N 1
ATOM 1160 C CA . ARG A 1 158 ? -17.399 -5.458 5.315 1.00 75.81 158 ARG A CA 1
ATOM 1161 C C . ARG A 1 158 ? -18.557 -4.456 5.259 1.00 75.81 158 ARG A C 1
ATOM 1163 O O . ARG A 1 158 ? -19.366 -4.425 6.180 1.00 75.81 158 ARG A O 1
ATOM 1170 N N . GLU A 1 159 ? -18.618 -3.615 4.228 1.00 69.50 159 GLU A N 1
ATOM 1171 C CA . GLU A 1 159 ? -19.669 -2.595 4.083 1.00 69.50 159 GLU A CA 1
ATOM 1172 C C . GLU A 1 159 ? -21.002 -3.173 3.618 1.00 69.50 159 GLU A C 1
ATOM 1174 O O . GLU A 1 159 ? -22.057 -2.700 4.032 1.00 69.50 159 GLU A O 1
ATOM 1179 N N . THR A 1 160 ? -20.956 -4.190 2.763 1.00 72.25 160 THR A N 1
ATOM 1180 C CA . THR A 1 160 ? -22.157 -4.793 2.177 1.00 72.25 160 THR A CA 1
ATOM 1181 C C . THR A 1 160 ? -22.765 -5.881 3.057 1.00 72.25 160 THR A C 1
ATOM 1183 O O . THR A 1 160 ? -23.923 -6.240 2.856 1.00 72.25 160 THR A O 1
ATOM 1186 N N . GLY A 1 161 ? -22.017 -6.402 4.039 1.00 61.09 161 GLY A N 1
ATOM 1187 C CA . GLY A 1 161 ? -22.472 -7.502 4.895 1.00 61.09 161 GLY A CA 1
ATOM 1188 C C . GLY A 1 161 ? -22.730 -8.797 4.120 1.00 61.09 161 GLY A C 1
ATOM 1189 O O . GLY A 1 161 ? -23.383 -9.700 4.643 1.00 61.09 161 GLY A O 1
ATOM 1190 N N . LEU A 1 162 ? -22.253 -8.873 2.873 1.00 55.88 162 LEU A N 1
ATOM 1191 C CA . LEU A 1 162 ? -22.371 -10.055 2.035 1.00 55.88 162 LEU A CA 1
ATOM 1192 C C . LEU A 1 162 ? -21.423 -11.149 2.561 1.00 55.88 162 LEU A C 1
ATOM 1194 O O . LEU A 1 162 ? -20.339 -10.826 3.055 1.00 55.88 162 LEU A O 1
ATOM 1198 N N . PRO A 1 163 ? -21.863 -12.420 2.543 1.00 52.81 163 PRO A N 1
ATOM 1199 C CA . PRO A 1 163 ? -21.108 -13.543 3.083 1.00 52.81 163 PRO A CA 1
ATOM 1200 C C . PRO A 1 163 ? -19.807 -13.823 2.335 1.00 52.81 163 PRO A C 1
ATOM 1202 O O . PRO A 1 163 ? -19.750 -13.613 1.104 1.00 52.81 163 PRO A O 1
#

pLDDT: mean 79.68, std 13.25, range [42.53, 93.75]

Radius of gyration: 16.75 Å; chains: 1; bounding box: 41×34×42 Å

Foldseek 3Di:
DQLVVCLVPVDRDQPDLLCVLLVLLVLLLVLCVQQNVVLPPLLVQLNVLSVQLNVLSVVVCCVVVVDPDDDDSPPDDVSNVSSNVSSLSSLQSRLVCQLVVVSFPPVCSCLSVCLSVVVVVLQVVLVVLCVVPVSSNSVSVVVSVVSSVVNVVRSVCVVVVPD